Protein AF-A0A972Z0R0-F1 (afdb_monomer_lite)

Radius of gyration: 28.93 Å; chains: 1; bounding box: 75×27×74 Å

pLDDT: mean 86.43, std 7.84, range [53.75, 97.06]

Secondary structure (DSSP, 8-state):
-PPP--PPPHHHHHHHHHHHHHHHHHHHHHHHHHHHHHHHHHHHHHHHHHHHHHHHHHHHHHHH-SEEE--TT--TTSSSEETTEE--SSEEEEEEEEE-TTS-EEEEEEEEEE-TTSSSEEE-

Sequence (124 aa):
MRRPDSGMTLLELLITVSLIGLIATVLSTAVIVTLRQQDNTEGRLNVARAEQTVGLWMPA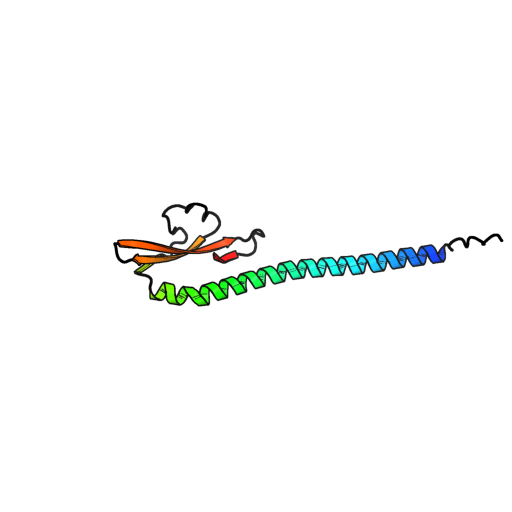DLASASDVDTDPQASPCGAVTCGDIDLSAGSNVVMLSWIGSGGVQTNVSYHFTPSGDGRTYELW

Foldseek 3Di:
DDDPPDDDDPVNVVVVVVVVVVVVVVVVVVVVVVVVVVVVVVLVVQVVVQCVVCVPPVVVLVVQFPDKDQFQPDDQVPDCDDDPDGNPAFTWRMKGWDQDDPRDIGIDTFTWGQDPVNPHIGTD

Structure (mmCIF, N/CA/C/O backbone):
data_AF-A0A972Z0R0-F1
#
_entry.id   AF-A0A972Z0R0-F1
#
loop_
_atom_site.group_PDB
_atom_site.id
_atom_site.type_symbol
_atom_site.label_atom_id
_atom_site.label_alt_id
_atom_site.label_comp_id
_atom_site.label_asym_id
_atom_site.label_entity_id
_atom_site.label_seq_id
_atom_site.pdbx_PDB_ins_code
_atom_site.Cartn_x
_atom_site.Cartn_y
_atom_site.Cartn_z
_atom_site.occupancy
_atom_site.B_iso_or_equiv
_atom_site.auth_seq_id
_atom_site.auth_comp_id
_atom_site.auth_asym_id
_atom_site.auth_atom_id
_atom_site.pdbx_PDB_model_num
ATOM 1 N N . MET A 1 1 ? -56.471 19.329 42.075 1.00 53.75 1 MET A N 1
ATOM 2 C CA . MET A 1 1 ? -56.136 17.926 41.745 1.00 53.75 1 MET A CA 1
ATOM 3 C C . MET A 1 1 ? -54.645 17.728 41.985 1.00 53.75 1 MET A C 1
ATOM 5 O O . MET A 1 1 ? -53.857 18.319 41.262 1.00 53.75 1 MET A O 1
ATOM 9 N N . ARG A 1 2 ? -54.249 17.010 43.044 1.00 66.62 2 ARG A N 1
ATOM 10 C CA . ARG A 1 2 ? -52.842 16.655 43.301 1.00 66.62 2 ARG A CA 1
ATOM 11 C C . ARG A 1 2 ? -52.592 15.271 42.708 1.00 66.62 2 ARG A C 1
ATOM 13 O O . ARG A 1 2 ? -53.264 14.319 43.090 1.00 66.62 2 ARG A O 1
ATOM 20 N N . ARG A 1 3 ? -51.682 15.201 41.740 1.00 72.25 3 ARG A N 1
ATOM 21 C CA . ARG A 1 3 ? -51.187 13.958 41.146 1.00 72.25 3 ARG A CA 1
ATOM 22 C C . ARG A 1 3 ? -50.296 13.284 42.201 1.00 72.25 3 ARG A C 1
ATOM 24 O O . ARG A 1 3 ? -49.428 13.974 42.728 1.00 72.25 3 ARG A O 1
ATOM 31 N N . PRO A 1 4 ? -50.529 12.022 42.590 1.00 65.00 4 PRO A N 1
ATOM 32 C CA . PRO A 1 4 ? -49.585 11.329 43.452 1.00 65.00 4 PRO A CA 1
ATOM 33 C C . PRO A 1 4 ? -48.320 11.051 42.634 1.00 65.00 4 PRO A C 1
ATOM 35 O O . PRO A 1 4 ? -48.379 10.358 41.617 1.00 65.00 4 PRO A O 1
ATOM 38 N N . ASP A 1 5 ? -47.197 11.634 43.050 1.00 61.78 5 ASP A N 1
ATOM 39 C CA . ASP A 1 5 ? -45.880 11.253 42.549 1.00 61.78 5 ASP A CA 1
ATOM 40 C C . ASP A 1 5 ? -45.600 9.826 43.029 1.00 61.78 5 ASP A C 1
ATOM 42 O O . ASP A 1 5 ? -45.402 9.572 44.219 1.00 61.78 5 ASP A O 1
ATOM 46 N N . SER A 1 6 ? -45.668 8.870 42.104 1.00 69.44 6 SER A N 1
ATOM 47 C CA . SER A 1 6 ? -45.371 7.469 42.384 1.00 69.44 6 SER A CA 1
ATOM 48 C C . SER A 1 6 ? -43.853 7.331 42.506 1.00 69.44 6 SER A C 1
ATOM 50 O O . SER A 1 6 ? -43.142 7.375 41.504 1.00 69.44 6 SER A O 1
ATOM 52 N N . GLY A 1 7 ? -43.345 7.236 43.736 1.00 72.44 7 GLY A N 1
ATOM 53 C CA . GLY A 1 7 ? -41.932 6.949 43.986 1.00 72.44 7 GLY A CA 1
ATOM 54 C C . GLY A 1 7 ? -41.531 5.598 43.384 1.00 72.44 7 GLY A C 1
ATOM 55 O O . GLY A 1 7 ? -42.299 4.638 43.455 1.00 72.44 7 GLY A O 1
ATOM 56 N N . MET A 1 8 ? -40.340 5.526 42.785 1.00 74.56 8 MET A N 1
ATOM 57 C CA . MET A 1 8 ? -39.791 4.289 42.219 1.00 74.56 8 MET A CA 1
ATOM 58 C C . MET A 1 8 ? -39.542 3.270 43.337 1.00 74.56 8 MET A C 1
ATOM 60 O O . MET A 1 8 ? -38.960 3.598 44.375 1.00 74.56 8 MET A O 1
ATOM 64 N N . THR A 1 9 ? -39.962 2.023 43.132 1.00 87.94 9 THR A N 1
ATOM 65 C CA . THR A 1 9 ? -39.674 0.956 44.098 1.00 87.94 9 THR A CA 1
ATOM 66 C C . THR A 1 9 ? -38.200 0.540 44.021 1.00 87.94 9 THR A C 1
ATOM 68 O O . THR A 1 9 ? -37.589 0.557 42.955 1.00 87.94 9 THR A O 1
ATOM 71 N N . LEU A 1 10 ? -37.612 0.122 45.148 1.00 86.69 10 LEU A N 1
ATOM 72 C CA . LEU A 1 10 ? -36.219 -0.358 45.197 1.00 86.69 10 LEU A CA 1
ATOM 73 C C . LEU A 1 10 ? -35.957 -1.508 44.207 1.00 86.69 10 LEU A C 1
ATOM 75 O O . LEU A 1 10 ? -34.888 -1.588 43.605 1.00 86.69 10 LEU A O 1
ATOM 79 N N . LEU A 1 11 ? -36.954 -2.378 44.019 1.00 91.69 11 LEU A N 1
ATOM 80 C CA . LEU A 1 11 ? -36.891 -3.496 43.083 1.00 91.69 11 LEU A CA 1
ATOM 81 C C . LEU A 1 11 ? -36.871 -3.023 41.622 1.00 91.69 11 LEU A C 1
ATOM 83 O O . LEU A 1 11 ? -36.126 -3.562 40.811 1.00 91.69 11 LEU A O 1
ATOM 87 N N . GLU A 1 12 ? -37.651 -1.997 41.288 1.00 90.44 12 GLU A N 1
ATOM 88 C CA . GLU A 1 12 ? -37.688 -1.406 39.948 1.00 90.44 12 GLU A CA 1
ATOM 89 C C . GLU A 1 12 ? -36.359 -0.725 39.587 1.00 90.44 12 GLU A C 1
ATOM 91 O O . GLU A 1 12 ? -35.854 -0.899 38.475 1.00 90.44 12 GLU A O 1
ATOM 96 N N . LEU A 1 13 ? -35.718 -0.044 40.545 1.00 91.44 13 LEU A N 1
ATOM 97 C CA . LEU A 1 13 ? -34.374 0.514 40.353 1.00 91.44 13 LEU A CA 1
ATOM 98 C C . LEU A 1 13 ? -33.341 -0.597 40.116 1.00 91.44 13 LEU A C 1
ATOM 100 O O . LEU A 1 13 ? -32.511 -0.512 39.213 1.00 91.44 13 LEU A O 1
ATOM 104 N N . LEU A 1 14 ? -33.417 -1.679 40.890 1.00 93.12 14 LEU A N 1
ATOM 105 C CA . LEU A 1 14 ? -32.496 -2.804 40.758 1.00 93.12 14 LEU A CA 1
ATOM 106 C C . LEU A 1 14 ? -32.635 -3.504 39.398 1.00 93.12 14 LEU A C 1
ATOM 108 O O . LEU A 1 14 ? -31.630 -3.786 38.742 1.00 93.12 14 LEU A O 1
ATOM 112 N N . ILE A 1 15 ? -33.870 -3.726 38.939 1.00 94.19 15 ILE A N 1
ATOM 113 C CA . ILE A 1 15 ? -34.132 -4.315 37.623 1.00 94.19 15 ILE A CA 1
ATOM 114 C C . ILE A 1 15 ? -33.601 -3.392 36.526 1.00 94.19 15 ILE A C 1
ATOM 116 O O . ILE A 1 15 ? -32.835 -3.855 35.687 1.00 94.19 15 ILE A O 1
ATOM 120 N N . THR A 1 16 ? -33.921 -2.096 36.546 1.00 94.62 16 THR A N 1
ATOM 121 C CA . THR A 1 16 ? -33.480 -1.159 35.496 1.00 94.62 16 THR A CA 1
ATOM 122 C C . THR A 1 16 ? -31.959 -1.055 35.394 1.00 94.62 16 THR A C 1
ATOM 124 O O . THR A 1 16 ? -31.426 -1.156 34.290 1.00 94.62 16 THR A O 1
ATOM 127 N N . VAL A 1 17 ? -31.236 -0.947 36.515 1.00 93.31 17 VAL A N 1
ATOM 128 C CA . VAL A 1 17 ? -29.762 -0.888 36.506 1.00 93.31 17 VAL A CA 1
ATOM 129 C C . VAL A 1 17 ? -29.155 -2.196 35.994 1.00 93.31 17 VAL A C 1
ATOM 131 O O . VAL A 1 17 ? -28.226 -2.159 35.186 1.00 93.31 17 VAL A O 1
ATOM 134 N N . SER A 1 18 ? -29.701 -3.351 36.392 1.00 95.12 18 SER A N 1
ATOM 135 C CA . SER A 1 18 ? -29.232 -4.646 35.878 1.00 95.12 18 SER A CA 1
ATOM 136 C C . SER A 1 18 ? -29.455 -4.786 34.368 1.00 95.12 18 SER A C 1
ATOM 138 O O . SER A 1 18 ? -28.569 -5.249 33.650 1.00 95.12 18 SER A O 1
ATOM 140 N N . LEU A 1 19 ? -30.598 -4.309 33.869 1.00 96.06 19 LEU A N 1
ATOM 141 C CA . LEU A 1 19 ? -30.977 -4.384 32.460 1.00 96.06 19 LEU A CA 1
ATOM 142 C C . LEU A 1 19 ? -30.122 -3.438 31.608 1.00 96.06 19 LEU A C 1
ATOM 144 O O . LEU A 1 19 ? -29.632 -3.841 30.556 1.00 96.06 19 LEU A O 1
ATOM 148 N N . ILE A 1 20 ? -29.858 -2.221 32.092 1.00 96.25 20 ILE A N 1
ATOM 149 C CA . ILE A 1 20 ? -28.945 -1.271 31.439 1.00 96.25 20 ILE A CA 1
ATOM 150 C C . ILE A 1 20 ? -27.525 -1.841 31.381 1.00 96.25 20 ILE A C 1
ATOM 152 O O . ILE A 1 20 ? -26.896 -1.773 30.328 1.00 96.25 20 ILE A O 1
ATOM 156 N N . GLY A 1 21 ? -27.030 -2.448 32.466 1.00 95.75 21 GLY A N 1
ATOM 157 C CA . GLY A 1 21 ? -25.716 -3.098 32.477 1.00 95.75 21 GLY A CA 1
ATOM 158 C C . GLY A 1 21 ? -25.611 -4.231 31.449 1.00 95.75 21 GLY A C 1
ATOM 159 O O . GLY A 1 21 ? -24.629 -4.326 30.710 1.00 95.75 21 GLY A O 1
ATOM 160 N N . LEU A 1 22 ? -26.656 -5.052 31.336 1.00 96.69 22 LEU A N 1
ATOM 161 C CA . LEU A 1 22 ? -26.713 -6.144 30.362 1.00 96.69 22 LEU A CA 1
ATOM 162 C C . LEU A 1 22 ? -26.757 -5.604 28.921 1.00 96.69 22 LEU A C 1
ATOM 164 O O . LEU A 1 22 ? -25.980 -6.033 28.073 1.00 96.69 22 LEU A O 1
ATOM 168 N N . ILE A 1 23 ? -27.580 -4.591 28.645 1.00 97.06 23 ILE A N 1
ATOM 169 C CA . ILE A 1 23 ? -27.634 -3.959 27.317 1.00 97.06 23 ILE A CA 1
ATOM 170 C C . ILE A 1 23 ? -26.286 -3.319 26.957 1.00 97.06 23 ILE A C 1
ATOM 172 O O . ILE A 1 23 ? -25.787 -3.513 25.849 1.00 97.06 23 ILE A O 1
ATOM 176 N N . ALA A 1 24 ? -25.670 -2.588 27.888 1.00 95.31 24 ALA A N 1
ATOM 177 C CA . ALA A 1 24 ? -24.405 -1.898 27.653 1.00 95.31 24 ALA A CA 1
ATOM 178 C C . ALA A 1 24 ? -23.265 -2.871 27.318 1.00 95.31 24 ALA A C 1
ATOM 180 O O . ALA A 1 24 ? -22.457 -2.593 26.429 1.00 95.31 24 ALA A O 1
ATOM 181 N N . THR A 1 25 ? -23.213 -4.028 27.985 1.00 95.62 25 THR A N 1
ATOM 182 C CA . THR A 1 25 ? -22.210 -5.063 27.688 1.00 95.62 25 THR A CA 1
ATOM 183 C C . THR A 1 25 ? -22.400 -5.649 26.291 1.00 95.62 25 THR A C 1
ATOM 185 O O . THR A 1 25 ? -21.438 -5.697 25.525 1.00 95.62 25 THR A O 1
ATOM 188 N N . VAL A 1 26 ? -23.631 -5.997 25.904 1.00 96.19 26 VAL A N 1
ATOM 189 C CA . VAL A 1 26 ? -23.929 -6.513 24.556 1.00 96.19 26 VAL A CA 1
ATOM 190 C C . VAL A 1 26 ? -23.570 -5.487 23.477 1.00 96.19 26 VAL A C 1
ATOM 192 O O . VAL A 1 26 ? -22.855 -5.822 22.531 1.00 96.19 26 VAL A O 1
ATOM 195 N N . LEU A 1 27 ? -23.976 -4.225 23.638 1.00 96.25 27 LEU A N 1
ATOM 196 C CA . LEU A 1 27 ? -23.650 -3.163 22.680 1.00 96.25 27 LEU A CA 1
ATOM 197 C C . LEU A 1 27 ? -22.139 -2.954 22.544 1.00 96.25 27 LEU A C 1
ATOM 199 O O . LEU A 1 27 ? -21.631 -2.846 21.430 1.00 96.25 27 LEU A O 1
ATOM 203 N N . SER A 1 28 ? -21.411 -2.971 23.661 1.00 94.56 28 SER A N 1
ATOM 204 C CA . SER A 1 28 ? -19.951 -2.834 23.650 1.00 94.56 28 SER A CA 1
ATOM 205 C C . SER A 1 28 ? -19.288 -3.973 22.877 1.00 94.56 28 SER A C 1
ATOM 207 O O . SER A 1 28 ? -18.411 -3.729 22.050 1.00 94.56 28 SER A O 1
ATOM 209 N N . THR A 1 29 ? -19.736 -5.219 23.078 1.00 93.94 29 THR A N 1
ATOM 210 C CA . THR A 1 29 ? -19.205 -6.358 22.313 1.00 93.94 29 THR A CA 1
ATOM 211 C C . THR A 1 29 ? -19.500 -6.247 20.819 1.00 93.94 29 THR A C 1
ATOM 213 O O . THR A 1 29 ? -18.612 -6.513 20.012 1.00 93.94 29 THR A O 1
ATOM 216 N N . ALA A 1 30 ? -20.697 -5.791 20.439 1.00 93.12 30 ALA A N 1
ATOM 217 C CA . ALA A 1 30 ? -21.064 -5.602 19.040 1.00 93.12 30 ALA A CA 1
ATOM 218 C C . ALA A 1 30 ? -20.175 -4.551 18.356 1.00 93.12 30 ALA A C 1
ATOM 220 O O . ALA A 1 30 ? -19.656 -4.804 17.273 1.00 93.12 30 ALA A O 1
ATOM 221 N N . VAL A 1 31 ? -19.926 -3.412 19.011 1.00 93.94 31 VAL A N 1
ATOM 222 C CA . VAL A 1 31 ? -19.037 -2.363 18.483 1.00 93.94 31 VAL A CA 1
ATOM 223 C C . VAL A 1 31 ? -17.612 -2.886 18.295 1.00 93.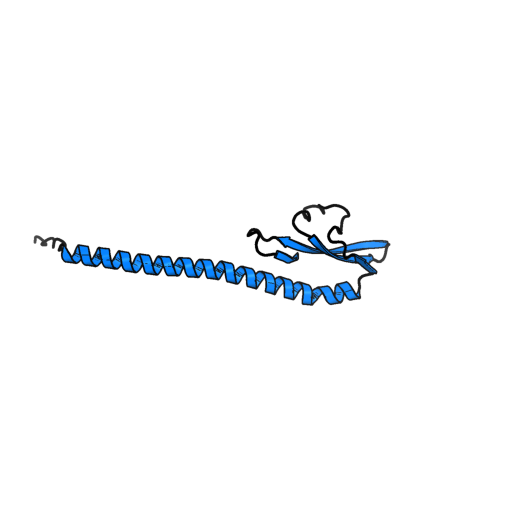94 31 VA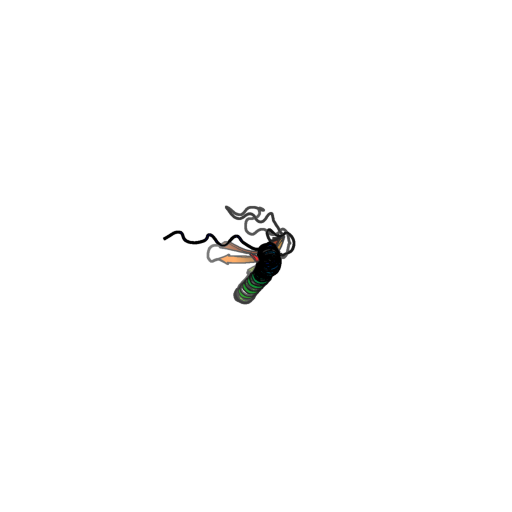L A C 1
ATOM 225 O O . VAL A 1 31 ? -17.023 -2.676 17.238 1.00 93.94 31 VAL A O 1
ATOM 228 N N . ILE A 1 32 ? -17.072 -3.618 19.275 1.00 92.62 32 ILE A N 1
ATOM 229 C CA . ILE A 1 32 ? -15.723 -4.201 19.179 1.00 92.62 32 ILE A CA 1
ATOM 230 C C . ILE A 1 32 ? -15.624 -5.164 17.990 1.00 92.62 32 ILE A C 1
ATOM 232 O O . ILE A 1 32 ? -14.623 -5.158 17.274 1.00 92.62 32 ILE A O 1
ATOM 236 N N . VAL A 1 33 ? -16.644 -5.995 17.767 1.00 92.19 33 VAL A N 1
ATOM 237 C CA . VAL A 1 33 ? -16.673 -6.928 16.631 1.00 92.19 33 VAL A CA 1
ATOM 238 C C . VAL A 1 33 ? -16.725 -6.178 15.302 1.00 92.19 33 VAL A C 1
ATOM 240 O O . VAL A 1 33 ? -15.989 -6.543 14.388 1.00 92.19 33 VAL A O 1
ATOM 243 N N . THR A 1 34 ? -17.535 -5.123 15.200 1.00 90.88 34 THR A N 1
ATOM 244 C CA . THR A 1 34 ? -17.625 -4.299 13.988 1.00 90.88 34 THR A CA 1
ATOM 245 C C . THR A 1 34 ? -16.289 -3.645 13.651 1.00 90.88 34 THR A C 1
ATOM 247 O O . THR A 1 34 ? -15.844 -3.754 12.513 1.00 90.88 34 THR A O 1
ATOM 250 N N . LEU A 1 35 ? -15.613 -3.036 14.631 1.00 87.38 35 LEU A N 1
ATOM 251 C CA . LEU A 1 35 ? -14.297 -2.420 14.415 1.00 87.38 35 LEU A CA 1
ATOM 252 C C . LEU A 1 35 ? -13.269 -3.458 13.945 1.00 87.38 35 LEU A C 1
ATOM 254 O O . LEU A 1 35 ? -12.602 -3.263 12.937 1.00 87.38 35 LEU A O 1
ATOM 258 N N . ARG A 1 36 ? -13.223 -4.630 14.589 1.00 84.50 36 ARG A N 1
ATOM 259 C CA . ARG A 1 36 ? -12.330 -5.722 14.163 1.00 84.50 36 ARG A CA 1
ATOM 260 C C . ARG A 1 36 ? -12.635 -6.240 12.755 1.00 84.50 36 ARG A C 1
ATOM 262 O O . ARG A 1 36 ? -11.729 -6.697 12.062 1.00 84.50 36 ARG A O 1
ATOM 269 N N . GLN A 1 37 ? -13.903 -6.232 12.341 1.00 84.00 37 GLN A N 1
ATOM 270 C CA . GLN A 1 37 ? -14.286 -6.610 10.980 1.00 84.00 37 GLN A CA 1
ATOM 271 C C . GLN A 1 37 ? -13.859 -5.568 9.950 1.00 84.00 37 GLN A C 1
ATOM 273 O O . GLN A 1 37 ? -13.487 -5.964 8.846 1.00 84.00 37 GLN A O 1
ATOM 278 N N . GLN A 1 38 ? -13.893 -4.277 10.291 1.00 79.69 38 GLN A N 1
ATOM 279 C CA . GLN A 1 38 ? -13.398 -3.215 9.415 1.00 79.69 38 GLN A CA 1
ATOM 280 C C . GLN A 1 38 ? -11.908 -3.409 9.134 1.00 79.69 38 GLN A C 1
ATOM 282 O O . GLN A 1 38 ? -11.557 -3.593 7.970 1.00 79.69 38 GLN A O 1
ATOM 287 N N . ASP A 1 39 ? -11.082 -3.551 10.175 1.00 77.75 39 ASP A N 1
ATOM 288 C CA . ASP A 1 39 ? -9.636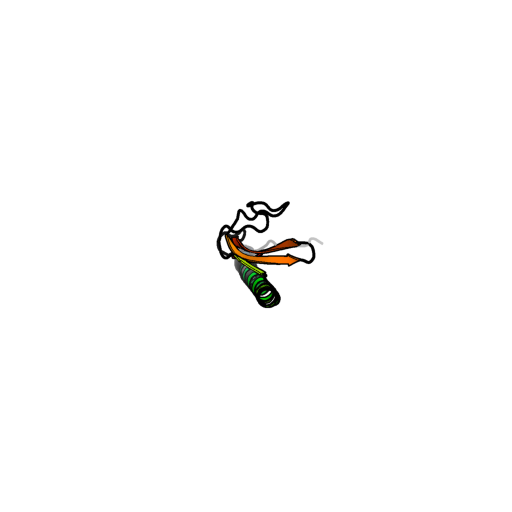 -3.788 10.034 1.00 77.75 39 ASP A CA 1
ATOM 289 C C . ASP A 1 39 ? -9.334 -5.017 9.152 1.00 77.75 39 ASP A C 1
ATOM 291 O O . ASP A 1 39 ? -8.481 -4.994 8.265 1.00 77.75 39 ASP A O 1
ATOM 295 N N . ASN A 1 40 ? -10.074 -6.116 9.354 1.00 78.75 40 ASN A N 1
ATOM 296 C CA . ASN A 1 40 ? -9.898 -7.332 8.556 1.00 78.75 40 ASN A CA 1
ATOM 297 C C . ASN A 1 40 ? -10.310 -7.139 7.086 1.00 78.75 40 ASN A C 1
ATOM 299 O O . ASN A 1 40 ? -9.672 -7.669 6.175 1.00 78.75 40 ASN A O 1
ATOM 303 N N . THR A 1 41 ? -11.388 -6.392 6.848 1.00 82.56 41 THR A N 1
ATOM 304 C CA . THR A 1 41 ? -11.918 -6.157 5.501 1.00 82.56 41 THR A CA 1
ATOM 305 C C . THR A 1 41 ? -11.017 -5.216 4.710 1.00 82.56 41 THR A C 1
ATOM 307 O O . THR A 1 41 ? -10.788 -5.465 3.528 1.00 82.56 41 THR A O 1
ATOM 310 N N . GLU A 1 42 ? -10.462 -4.188 5.350 1.00 82.25 42 GLU A N 1
ATOM 311 C CA . GLU A 1 42 ? -9.521 -3.251 4.730 1.00 82.25 42 GLU A CA 1
ATOM 312 C C . GLU A 1 42 ? -8.251 -3.957 4.253 1.00 82.25 42 GLU A C 1
ATOM 314 O O . GLU A 1 42 ? -7.879 -3.809 3.087 1.00 82.25 42 GLU A O 1
ATOM 319 N N . GLY A 1 43 ? -7.654 -4.819 5.084 1.00 78.88 43 GLY A N 1
ATOM 320 C CA . GLY A 1 43 ? -6.484 -5.605 4.681 1.00 78.88 43 GLY A CA 1
ATOM 321 C C . GLY A 1 43 ? -6.758 -6.480 3.452 1.00 78.88 43 GLY A C 1
ATOM 322 O O . GLY A 1 43 ? -5.960 -6.530 2.517 1.00 78.88 43 GLY A O 1
ATOM 323 N N . ARG A 1 44 ? -7.933 -7.120 3.391 1.00 83.50 44 ARG A N 1
ATOM 324 C CA . ARG A 1 44 ? -8.336 -7.940 2.233 1.00 83.50 44 ARG A CA 1
ATOM 325 C C . ARG A 1 44 ? -8.616 -7.107 0.985 1.00 83.50 44 ARG A C 1
ATOM 327 O O . ARG A 1 44 ? -8.305 -7.553 -0.116 1.00 83.50 44 ARG A O 1
ATOM 334 N N . LEU A 1 45 ? -9.204 -5.923 1.144 1.00 86.94 45 LEU A N 1
ATOM 335 C CA . LEU A 1 45 ? -9.443 -4.993 0.042 1.00 86.94 45 LEU A CA 1
ATOM 336 C C . LEU A 1 45 ? -8.118 -4.509 -0.558 1.00 86.94 45 LEU A C 1
ATOM 338 O O . LEU A 1 45 ? -8.000 -4.435 -1.780 1.00 86.94 45 LEU A O 1
ATOM 342 N N . ASN A 1 46 ? -7.131 -4.200 0.287 1.00 84.00 46 ASN A N 1
ATOM 343 C CA . ASN A 1 46 ? -5.818 -3.758 -0.166 1.00 84.00 46 ASN A CA 1
ATOM 344 C C . ASN A 1 46 ? -5.117 -4.850 -0.987 1.00 84.00 46 ASN A C 1
ATOM 346 O O . ASN A 1 46 ? -4.721 -4.612 -2.125 1.00 84.00 46 ASN A O 1
ATOM 350 N N . VAL A 1 47 ? -5.090 -6.084 -0.473 1.00 85.06 47 VAL A N 1
ATOM 351 C CA . VAL A 1 47 ? -4.541 -7.235 -1.207 1.00 85.06 47 VAL A CA 1
ATOM 352 C C . VAL A 1 47 ? -5.269 -7.442 -2.538 1.00 85.06 47 VAL A C 1
ATOM 354 O O . VAL A 1 47 ? -4.623 -7.547 -3.575 1.00 85.06 47 VAL A O 1
ATOM 357 N N . ALA A 1 48 ? -6.604 -7.412 -2.548 1.00 87.56 48 ALA A N 1
ATOM 358 C CA . ALA A 1 48 ? -7.378 -7.582 -3.778 1.00 87.56 48 ALA A CA 1
ATOM 359 C C . ALA A 1 48 ? -7.116 -6.471 -4.812 1.00 87.56 48 ALA A C 1
ATOM 361 O O . ALA A 1 48 ? -7.156 -6.728 -6.016 1.00 87.56 48 ALA A O 1
ATOM 362 N N . ARG A 1 49 ? -6.863 -5.234 -4.362 1.00 87.69 49 ARG A N 1
ATOM 363 C CA . ARG A 1 49 ? -6.462 -4.125 -5.236 1.00 87.69 49 ARG A CA 1
ATOM 364 C C . ARG A 1 49 ? -5.072 -4.373 -5.813 1.00 87.69 49 ARG A C 1
ATOM 366 O O . ARG A 1 49 ? -4.898 -4.242 -7.020 1.00 87.69 49 ARG A O 1
ATOM 373 N N . ALA A 1 50 ? -4.110 -4.737 -4.971 1.00 86.56 50 ALA A N 1
ATOM 374 C CA . ALA A 1 50 ? -2.747 -5.017 -5.397 1.00 86.56 50 ALA A CA 1
ATOM 375 C C . ALA A 1 50 ? -2.691 -6.167 -6.416 1.00 86.56 50 ALA A C 1
ATOM 377 O O . ALA A 1 50 ? -2.061 -6.030 -7.462 1.00 86.56 50 ALA A O 1
ATOM 378 N N . GLU A 1 51 ? -3.419 -7.259 -6.167 1.00 88.56 51 GLU A N 1
ATOM 379 C CA . GLU A 1 51 ? -3.534 -8.393 -7.090 1.00 88.56 51 GLU A CA 1
ATOM 380 C C . GLU A 1 51 ? -4.124 -7.985 -8.444 1.00 88.56 51 GLU A C 1
ATOM 382 O O . GLU A 1 51 ? -3.633 -8.420 -9.485 1.00 88.56 51 GLU A O 1
ATOM 387 N N . GLN A 1 52 ? -5.147 -7.123 -8.453 1.00 91.25 52 GLN A N 1
ATOM 388 C CA . GLN A 1 52 ? -5.721 -6.603 -9.696 1.00 91.25 52 GLN A CA 1
ATOM 389 C C . GLN A 1 52 ? -4.725 -5.738 -10.467 1.00 91.25 52 GLN A C 1
ATOM 391 O O . GLN A 1 52 ? -4.591 -5.911 -11.675 1.00 91.25 52 GLN A O 1
ATOM 396 N N . THR A 1 53 ? -4.013 -4.833 -9.791 1.00 87.62 53 THR A N 1
ATOM 397 C CA . THR A 1 53 ? -3.013 -3.968 -10.431 1.00 87.62 53 THR A CA 1
ATOM 398 C C . THR A 1 53 ? -1.880 -4.796 -11.027 1.00 87.62 53 THR A C 1
ATOM 400 O O . THR A 1 53 ? -1.564 -4.642 -12.205 1.00 87.62 53 THR A O 1
ATOM 403 N N . VAL A 1 54 ? -1.308 -5.716 -10.246 1.00 90.31 54 VAL A N 1
ATOM 404 C CA . VAL A 1 54 ? -0.223 -6.590 -10.706 1.00 90.31 54 VAL A CA 1
ATOM 405 C C . VAL A 1 54 ? -0.705 -7.486 -11.844 1.00 90.31 54 VAL A C 1
ATOM 407 O O . VAL A 1 54 ? -0.054 -7.555 -12.879 1.00 90.31 54 VAL A O 1
ATOM 410 N N . GLY A 1 55 ? -1.868 -8.125 -11.707 1.00 91.12 55 GLY A N 1
ATOM 411 C CA . GLY A 1 55 ? -2.411 -9.003 -12.743 1.00 91.12 55 GLY A CA 1
ATOM 412 C C . GLY A 1 55 ? -2.744 -8.282 -14.052 1.00 91.12 55 GLY A C 1
ATOM 413 O O . GLY A 1 55 ? -2.632 -8.884 -15.119 1.00 91.12 55 GLY A O 1
ATOM 414 N N . LEU A 1 56 ? -3.133 -7.006 -13.982 1.00 92.88 56 LEU A N 1
ATOM 415 C CA . LEU A 1 56 ? -3.492 -6.211 -15.154 1.00 92.88 56 LEU A CA 1
ATOM 416 C C . LEU A 1 56 ? -2.269 -5.641 -15.883 1.00 92.88 56 LEU A C 1
ATOM 418 O O . LEU A 1 56 ? -2.233 -5.689 -17.112 1.00 92.88 56 LEU A O 1
ATOM 422 N N . TRP A 1 57 ? -1.291 -5.101 -15.151 1.00 90.75 57 TRP A N 1
ATOM 423 C CA . TRP A 1 57 ? -0.192 -4.326 -15.741 1.00 90.75 57 TRP A CA 1
ATOM 424 C C . TRP A 1 57 ? 1.115 -5.109 -15.865 1.00 90.75 57 TRP A C 1
ATOM 426 O O . TRP A 1 57 ? 1.762 -5.047 -16.911 1.00 90.75 57 TRP A O 1
ATOM 436 N N . MET A 1 58 ? 1.467 -5.928 -14.868 1.00 90.69 58 MET A N 1
ATOM 437 C CA . MET A 1 58 ? 2.781 -6.578 -14.813 1.00 90.69 58 MET A CA 1
ATOM 438 C C . MET A 1 58 ? 3.092 -7.439 -16.046 1.00 90.69 58 MET A C 1
ATOM 440 O O . MET A 1 58 ? 4.201 -7.319 -16.560 1.00 90.69 58 MET A O 1
ATOM 444 N N . PRO A 1 59 ? 2.181 -8.277 -16.586 1.00 92.31 59 PRO A N 1
ATOM 445 C CA . PRO A 1 59 ? 2.512 -9.091 -17.755 1.00 92.31 59 PRO A CA 1
ATOM 446 C C . PRO A 1 59 ? 2.829 -8.260 -19.005 1.00 92.31 59 PRO A C 1
ATOM 448 O O . PRO A 1 59 ? 3.732 -8.613 -19.762 1.00 92.31 59 PRO A O 1
ATOM 451 N N . ALA A 1 60 ? 2.094 -7.167 -19.227 1.00 91.19 60 ALA A N 1
ATOM 452 C CA . ALA A 1 60 ? 2.293 -6.291 -20.380 1.00 91.19 60 ALA A CA 1
ATOM 453 C C . ALA A 1 60 ? 3.569 -5.449 -20.232 1.00 91.19 60 ALA A C 1
ATOM 455 O O . ALA A 1 60 ? 4.333 -5.304 -21.191 1.00 91.19 60 ALA A O 1
ATOM 456 N N . ASP A 1 61 ? 3.834 -4.956 -19.023 1.00 91.00 61 ASP A N 1
ATOM 457 C CA . ASP A 1 61 ? 5.050 -4.210 -18.721 1.00 91.00 61 ASP A CA 1
ATOM 458 C C . ASP A 1 61 ? 6.284 -5.106 -18.873 1.00 91.00 61 ASP A C 1
ATOM 460 O O . ASP A 1 61 ? 7.233 -4.748 -19.565 1.00 91.00 61 ASP A O 1
ATOM 464 N N . LEU A 1 62 ? 6.245 -6.320 -18.316 1.00 91.19 62 LEU A N 1
ATOM 465 C CA . LEU A 1 62 ? 7.352 -7.272 -18.387 1.00 91.19 62 LEU A CA 1
ATOM 466 C C . LEU A 1 62 ? 7.622 -7.737 -19.825 1.00 91.19 62 LEU A C 1
ATOM 468 O O . LEU A 1 62 ? 8.772 -7.910 -20.213 1.00 91.19 62 LEU A O 1
ATOM 472 N N . ALA A 1 63 ? 6.572 -7.917 -20.632 1.00 91.81 63 ALA A N 1
ATOM 473 C CA . ALA A 1 63 ? 6.710 -8.299 -22.037 1.00 91.81 63 ALA A CA 1
ATOM 474 C C . ALA A 1 63 ? 7.293 -7.183 -22.917 1.00 91.81 63 ALA A C 1
ATOM 476 O O . ALA A 1 63 ? 7.821 -7.468 -23.992 1.00 91.81 63 ALA A O 1
ATOM 477 N N . SER A 1 64 ? 7.164 -5.924 -22.497 1.00 89.38 64 SER A N 1
ATOM 478 C CA . SER A 1 64 ? 7.629 -4.764 -23.260 1.00 89.38 64 SER A CA 1
ATOM 479 C C . SER A 1 64 ? 8.929 -4.158 -22.730 1.00 89.38 64 SER A C 1
ATOM 481 O O . SER A 1 64 ? 9.541 -3.362 -23.444 1.00 89.38 64 SER A O 1
ATOM 483 N N . ALA A 1 65 ? 9.349 -4.512 -21.513 1.00 91.81 65 ALA A N 1
ATOM 484 C CA . ALA A 1 65 ? 10.545 -3.984 -20.871 1.00 91.81 65 ALA A CA 1
ATOM 485 C C . ALA A 1 65 ? 11.813 -4.293 -21.681 1.00 91.81 65 ALA A C 1
ATOM 487 O O . ALA A 1 65 ? 12.002 -5.394 -22.200 1.00 91.81 65 ALA A O 1
ATOM 488 N N . SER A 1 66 ? 12.696 -3.301 -21.777 1.00 91.00 66 SER A N 1
ATOM 489 C CA . SER A 1 66 ? 14.017 -3.444 -22.399 1.00 91.00 66 SER A CA 1
ATOM 490 C C . SER A 1 66 ? 15.077 -3.964 -21.433 1.00 91.00 66 SER A C 1
ATOM 492 O O . SER A 1 66 ? 15.987 -4.667 -21.863 1.00 91.00 66 SER A O 1
ATOM 494 N N . ASP A 1 67 ? 14.943 -3.642 -20.148 1.00 91.38 67 ASP A N 1
ATOM 495 C CA . ASP A 1 67 ? 15.808 -4.131 -19.081 1.00 91.38 67 ASP A CA 1
ATOM 496 C C . ASP A 1 67 ? 14.990 -4.345 -17.799 1.00 91.38 67 ASP A C 1
ATOM 498 O O . ASP A 1 67 ? 13.985 -3.659 -17.561 1.00 91.38 67 ASP A O 1
ATOM 502 N N . VAL A 1 68 ? 15.392 -5.355 -17.026 1.00 92.19 68 VAL A N 1
ATOM 503 C CA . VAL A 1 68 ? 14.697 -5.833 -15.828 1.00 92.19 68 VAL A CA 1
ATOM 504 C C . VAL A 1 68 ? 15.715 -5.956 -14.706 1.00 92.19 68 VAL A C 1
ATOM 506 O O . VAL A 1 68 ? 16.595 -6.816 -14.754 1.00 92.19 68 VAL A O 1
ATOM 509 N N . ASP A 1 69 ? 15.550 -5.130 -13.682 1.00 92.06 69 ASP A N 1
ATOM 510 C CA . ASP A 1 69 ? 16.371 -5.139 -12.480 1.00 92.06 69 ASP A CA 1
ATOM 511 C C . ASP A 1 69 ? 15.550 -5.690 -11.309 1.00 92.06 69 ASP A C 1
ATOM 513 O O . ASP A 1 69 ? 14.413 -5.284 -11.076 1.00 92.06 69 ASP A O 1
ATOM 517 N N . THR A 1 70 ? 16.111 -6.657 -10.592 1.00 93.31 70 THR A N 1
ATOM 518 C CA . THR A 1 70 ? 15.488 -7.295 -9.423 1.00 93.31 70 THR A CA 1
ATOM 519 C C . THR A 1 70 ? 16.268 -7.013 -8.142 1.00 93.31 70 THR A C 1
ATOM 521 O O . THR A 1 70 ? 16.085 -7.721 -7.149 1.00 93.31 70 THR A O 1
ATOM 524 N N . ASP A 1 71 ? 17.199 -6.055 -8.160 1.00 91.75 71 ASP A N 1
ATOM 525 C CA . ASP A 1 71 ? 17.873 -5.605 -6.950 1.00 91.75 71 ASP A CA 1
ATOM 526 C C . ASP A 1 71 ? 16.829 -4.993 -5.995 1.00 91.75 71 ASP A C 1
ATOM 528 O O . ASP A 1 71 ? 16.125 -4.049 -6.364 1.00 91.75 71 ASP A O 1
ATOM 532 N N . PRO A 1 72 ? 16.725 -5.478 -4.745 1.00 88.62 72 PRO A N 1
ATOM 533 C CA . PRO A 1 72 ? 15.805 -4.918 -3.762 1.00 88.62 72 PRO A CA 1
ATOM 534 C C . PRO A 1 72 ? 16.044 -3.430 -3.451 1.00 88.62 72 PRO A C 1
ATOM 536 O O . PRO A 1 72 ? 15.180 -2.796 -2.838 1.00 88.62 72 PRO A O 1
ATOM 539 N N . GLN A 1 73 ? 17.213 -2.893 -3.816 1.00 88.00 73 GLN A N 1
ATOM 540 C CA . GLN A 1 73 ? 17.623 -1.492 -3.683 1.00 88.00 73 GLN A CA 1
ATOM 541 C C . GLN A 1 73 ? 17.545 -0.705 -5.002 1.00 88.00 73 GLN A C 1
ATOM 543 O O . GLN A 1 73 ? 17.919 0.472 -5.028 1.00 88.00 73 GLN A O 1
ATOM 548 N N . ALA A 1 74 ? 17.065 -1.316 -6.089 1.00 88.62 74 ALA A N 1
ATOM 549 C CA . ALA A 1 74 ? 16.836 -0.618 -7.345 1.00 88.62 74 ALA A CA 1
ATOM 550 C C . ALA A 1 74 ? 15.856 0.545 -7.135 1.00 88.62 74 ALA A C 1
ATOM 552 O O . ALA A 1 74 ? 14.807 0.399 -6.502 1.00 88.62 74 ALA A O 1
ATOM 553 N N . SER A 1 75 ? 16.197 1.711 -7.688 1.00 88.25 75 SER A N 1
ATOM 554 C CA . SER A 1 75 ? 15.344 2.895 -7.644 1.00 88.25 75 SER A CA 1
ATOM 555 C C . SER A 1 75 ? 15.150 3.479 -9.042 1.00 88.25 75 SER A C 1
ATOM 557 O O . SER A 1 75 ? 16.140 3.714 -9.745 1.00 88.25 75 SER A O 1
ATOM 559 N N . PRO A 1 76 ? 13.905 3.830 -9.421 1.00 87.56 76 PRO A N 1
ATOM 560 C CA . PRO A 1 76 ? 13.605 4.374 -10.740 1.00 87.56 76 PRO A CA 1
ATOM 561 C C . PRO A 1 76 ? 14.289 5.720 -11.014 1.00 87.56 76 PRO A C 1
ATOM 563 O O . PRO A 1 76 ? 14.477 6.070 -12.179 1.00 87.56 76 PRO A O 1
ATOM 566 N N . CYS A 1 77 ? 14.687 6.466 -9.978 1.00 85.62 77 CYS A N 1
ATOM 567 C CA . CYS A 1 77 ? 15.383 7.749 -10.108 1.00 85.62 77 CYS A CA 1
ATOM 568 C C . CYS A 1 77 ? 16.852 7.716 -9.642 1.00 85.62 77 CYS A C 1
ATOM 570 O O . CYS A 1 77 ? 17.491 8.765 -9.575 1.00 85.62 77 CYS A O 1
ATOM 572 N N . GLY A 1 78 ? 17.399 6.541 -9.302 1.00 81.69 78 GLY A N 1
ATOM 573 C CA . GLY A 1 78 ? 18.777 6.396 -8.808 1.00 81.69 78 GLY A CA 1
ATOM 574 C C . GLY A 1 78 ? 19.020 6.936 -7.390 1.00 81.69 78 GLY A C 1
ATOM 575 O O . GLY A 1 78 ? 20.157 6.954 -6.924 1.00 81.69 78 GLY A O 1
ATOM 576 N N . ALA A 1 79 ? 17.966 7.366 -6.696 1.00 81.81 79 ALA A N 1
ATOM 577 C CA . ALA A 1 79 ? 17.981 7.802 -5.304 1.00 81.81 79 ALA A CA 1
ATOM 578 C C . ALA A 1 79 ? 16.759 7.240 -4.570 1.00 81.81 79 ALA A C 1
ATOM 580 O O . ALA A 1 79 ? 15.755 6.911 -5.188 1.00 81.81 79 ALA A O 1
ATOM 581 N N . VAL A 1 80 ? 16.811 7.145 -3.244 1.00 79.75 80 VAL A N 1
ATOM 582 C CA . VAL A 1 80 ? 15.685 6.622 -2.448 1.00 79.75 80 VAL A CA 1
ATOM 583 C C . VAL A 1 80 ? 14.447 7.537 -2.524 1.00 79.75 80 VAL A C 1
ATOM 585 O O . VAL A 1 80 ? 13.326 7.093 -2.309 1.00 79.75 80 VAL A O 1
ATOM 588 N N . THR A 1 81 ? 14.629 8.809 -2.882 1.00 82.69 81 THR A N 1
ATOM 589 C CA . THR A 1 81 ? 13.544 9.777 -3.063 1.00 82.69 81 THR A CA 1
ATOM 590 C C . THR A 1 81 ? 13.419 10.195 -4.527 1.00 82.69 81 THR A C 1
ATOM 592 O O . THR A 1 81 ? 14.362 10.712 -5.128 1.00 82.69 81 THR A O 1
ATOM 595 N N . CYS A 1 82 ? 12.230 10.001 -5.098 1.00 81.62 82 CYS A N 1
ATOM 596 C CA . CYS A 1 82 ? 11.894 10.372 -6.470 1.00 81.62 82 CYS A CA 1
ATOM 597 C C . CYS A 1 82 ? 10.851 11.497 -6.462 1.00 81.62 82 CYS A C 1
ATOM 599 O O . CYS A 1 82 ? 9.648 11.256 -6.540 1.00 81.62 82 CYS A O 1
ATOM 601 N N . GLY A 1 83 ? 11.311 12.747 -6.350 1.00 83.31 83 GLY A N 1
ATOM 602 C CA . GLY A 1 83 ? 10.417 13.900 -6.190 1.00 83.31 83 GLY A CA 1
ATOM 603 C C . GLY A 1 83 ? 9.684 13.843 -4.848 1.00 83.31 83 GLY A C 1
ATOM 604 O O . GLY A 1 83 ? 10.332 13.780 -3.807 1.00 83.31 83 GLY A O 1
ATOM 605 N N . ASP A 1 84 ? 8.350 13.831 -4.886 1.00 83.31 84 ASP A N 1
ATOM 606 C CA . ASP A 1 84 ? 7.496 13.718 -3.692 1.00 83.31 84 ASP A CA 1
ATOM 607 C C . ASP A 1 84 ? 7.281 12.261 -3.230 1.00 83.31 84 ASP A C 1
ATOM 609 O O . ASP A 1 84 ? 6.571 12.018 -2.255 1.00 83.31 84 ASP A O 1
ATOM 613 N N . ILE A 1 85 ? 7.866 11.283 -3.931 1.00 82.19 85 ILE A N 1
ATOM 614 C CA . ILE A 1 85 ? 7.749 9.857 -3.607 1.00 82.19 85 ILE A CA 1
ATOM 615 C C . ILE A 1 85 ? 8.966 9.424 -2.785 1.00 82.19 85 ILE A C 1
ATOM 617 O O . ILE A 1 85 ? 10.105 9.519 -3.248 1.00 82.19 85 ILE A O 1
ATOM 621 N N . ASP A 1 86 ? 8.714 8.915 -1.581 1.00 85.00 86 ASP A N 1
ATOM 622 C CA . ASP A 1 86 ? 9.723 8.323 -0.703 1.00 85.00 86 ASP A CA 1
ATOM 623 C C . ASP A 1 86 ? 9.680 6.790 -0.800 1.00 85.00 86 ASP A C 1
ATOM 625 O O . ASP A 1 86 ? 8.684 6.164 -0.440 1.00 85.00 86 ASP A O 1
ATOM 629 N N . LEU A 1 87 ? 10.767 6.190 -1.291 1.00 85.38 87 LEU A N 1
ATOM 630 C CA . LEU A 1 87 ? 10.940 4.740 -1.421 1.00 85.38 87 LEU A CA 1
ATOM 631 C C . LEU A 1 87 ? 11.800 4.158 -0.285 1.00 85.38 87 LEU A C 1
ATOM 633 O O . LEU A 1 87 ? 12.259 3.024 -0.373 1.00 85.38 87 LEU A O 1
ATOM 637 N N . SER A 1 88 ? 12.058 4.920 0.785 1.00 85.06 88 SER A N 1
ATOM 638 C CA . SER A 1 88 ? 12.876 4.455 1.917 1.00 85.06 88 SER A CA 1
ATOM 639 C C . SER A 1 88 ? 12.178 3.396 2.763 1.00 85.06 88 SER A C 1
ATOM 641 O O . SER A 1 88 ? 12.827 2.563 3.400 1.00 85.06 88 SER A O 1
ATOM 643 N N . ALA A 1 89 ? 10.849 3.425 2.778 1.00 84.25 89 ALA A N 1
ATOM 644 C CA . ALA A 1 89 ? 10.036 2.498 3.533 1.00 84.25 89 ALA A CA 1
ATOM 645 C C . ALA A 1 89 ? 9.718 1.272 2.676 1.00 84.25 89 ALA A C 1
ATOM 647 O O . ALA A 1 89 ? 8.737 1.291 1.943 1.00 84.25 89 ALA A O 1
ATOM 648 N N . GLY A 1 90 ? 10.489 0.192 2.804 1.00 86.50 90 GLY A N 1
ATOM 649 C CA . GLY A 1 90 ? 10.188 -1.071 2.129 1.00 86.50 90 GLY A CA 1
ATOM 650 C C . GLY A 1 90 ? 11.318 -1.586 1.248 1.00 86.50 90 GLY A C 1
ATOM 651 O O . GLY A 1 90 ? 12.489 -1.417 1.585 1.00 86.50 90 GLY A O 1
ATOM 652 N N . SER A 1 91 ? 10.960 -2.287 0.173 1.00 89.81 91 SER A N 1
ATOM 653 C CA . SER A 1 91 ? 11.923 -2.821 -0.790 1.00 89.81 91 SER A CA 1
ATOM 654 C C . SER A 1 91 ? 11.326 -2.930 -2.191 1.00 89.81 91 SER A C 1
ATOM 656 O O . SER A 1 91 ? 10.131 -3.190 -2.364 1.00 89.81 91 SER A O 1
ATOM 658 N N . ASN A 1 92 ? 12.171 -2.773 -3.210 1.00 90.88 92 ASN A N 1
ATOM 659 C CA . ASN A 1 92 ? 11.781 -3.026 -4.592 1.00 90.88 92 ASN A CA 1
ATOM 660 C C . ASN A 1 92 ? 11.618 -4.541 -4.845 1.00 90.88 92 ASN A C 1
ATOM 662 O O . ASN A 1 92 ? 12.363 -5.354 -4.297 1.00 90.88 92 ASN A O 1
ATOM 666 N N . VAL A 1 93 ? 10.619 -4.917 -5.649 1.00 90.75 93 VAL A N 1
ATOM 667 C CA . VAL A 1 93 ? 10.441 -6.293 -6.152 1.00 90.75 93 VAL A CA 1
ATOM 668 C C . VAL A 1 93 ? 11.073 -6.435 -7.526 1.00 90.75 93 VAL A C 1
ATOM 670 O O . VAL A 1 93 ? 11.799 -7.392 -7.791 1.00 90.75 93 VAL A O 1
ATOM 673 N N . VAL A 1 94 ? 10.721 -5.509 -8.416 1.00 92.12 94 VAL A N 1
ATOM 674 C CA . VAL A 1 94 ? 11.260 -5.434 -9.765 1.00 92.12 94 VAL A CA 1
ATOM 675 C C . VAL A 1 94 ? 11.183 -3.997 -10.267 1.00 92.12 94 VAL A C 1
ATOM 677 O O . VAL A 1 94 ? 10.194 -3.287 -10.050 1.00 92.12 94 VAL A O 1
ATOM 680 N N . MET A 1 95 ? 12.222 -3.574 -10.970 1.00 92.69 95 MET A N 1
ATOM 681 C CA . MET A 1 95 ? 12.254 -2.356 -11.754 1.00 92.69 95 MET A CA 1
ATOM 682 C C . MET A 1 95 ? 12.335 -2.725 -13.233 1.00 92.69 95 MET A C 1
ATOM 684 O O . MET A 1 95 ? 13.199 -3.476 -13.677 1.00 92.69 95 MET A O 1
ATOM 688 N N . LEU A 1 96 ? 11.401 -2.184 -13.997 1.00 93.56 96 LEU A N 1
ATOM 689 C CA . LEU A 1 96 ? 11.287 -2.362 -15.432 1.00 93.56 96 LEU A CA 1
ATOM 690 C C . LEU A 1 96 ? 11.677 -1.064 -16.108 1.00 93.56 96 LEU A C 1
ATOM 692 O O . LEU A 1 96 ? 11.296 0.017 -15.651 1.00 93.56 96 LEU A O 1
ATOM 696 N N . SER A 1 97 ? 12.424 -1.163 -17.199 1.00 92.88 97 SER A N 1
ATOM 697 C CA . SER A 1 97 ? 12.852 0.022 -17.923 1.00 92.88 97 SER A CA 1
ATOM 698 C C . SER A 1 97 ? 12.706 -0.110 -19.432 1.00 92.88 97 SER A C 1
ATOM 700 O O . SER A 1 97 ? 12.906 -1.179 -20.011 1.00 92.88 97 SER A O 1
ATOM 702 N N . TRP A 1 98 ? 12.336 0.997 -20.075 1.00 92.56 98 TRP A N 1
ATOM 703 C CA . TRP A 1 98 ? 12.110 1.113 -21.517 1.00 92.56 98 TRP A CA 1
ATOM 704 C C . TRP A 1 98 ? 12.925 2.259 -22.082 1.00 92.56 98 TRP A C 1
ATOM 706 O O . TRP A 1 98 ? 12.987 3.337 -21.491 1.00 92.56 98 TRP A O 1
ATOM 716 N N . ILE A 1 99 ? 13.460 2.064 -23.281 1.00 88.56 99 ILE A N 1
ATOM 717 C CA . ILE A 1 99 ? 14.075 3.136 -24.059 1.00 88.56 99 ILE A CA 1
ATOM 718 C C . ILE A 1 99 ? 13.045 3.627 -25.077 1.00 88.56 99 ILE A C 1
ATOM 720 O O . ILE A 1 99 ? 12.732 2.947 -26.055 1.00 88.56 99 ILE A O 1
ATOM 724 N N . GLY A 1 100 ? 12.495 4.814 -24.831 1.00 81.75 100 GLY A N 1
ATOM 725 C CA . GLY A 1 100 ? 11.542 5.470 -25.718 1.00 81.75 100 GLY A CA 1
ATOM 726 C C . GLY A 1 100 ? 12.193 6.029 -26.985 1.00 81.75 100 GLY A C 1
ATOM 727 O O . GLY A 1 100 ? 13.413 6.206 -27.085 1.00 81.75 100 GLY A O 1
ATOM 728 N N . SER A 1 101 ? 11.361 6.369 -27.971 1.00 74.75 101 SER A N 1
ATOM 729 C CA . SER A 1 101 ? 11.813 7.045 -29.189 1.00 74.75 101 SER A CA 1
ATOM 730 C C . SER A 1 101 ? 12.442 8.397 -28.835 1.00 74.75 101 SER A C 1
ATOM 732 O O . SER A 1 101 ? 11.751 9.293 -28.354 1.00 74.75 101 SER A O 1
ATOM 734 N N . GLY A 1 102 ? 13.751 8.530 -29.060 1.00 81.00 102 GLY A N 1
ATOM 735 C CA . GLY A 1 102 ? 14.536 9.707 -28.665 1.00 81.00 102 GLY A CA 1
ATOM 736 C C . GLY A 1 102 ? 15.549 9.457 -27.544 1.00 81.00 102 GLY A C 1
ATOM 737 O O . GLY A 1 102 ? 16.215 10.400 -27.132 1.00 81.00 102 GLY A O 1
ATOM 738 N N . GLY A 1 103 ? 15.693 8.215 -27.063 1.00 82.88 103 GLY A N 1
ATOM 739 C CA . GLY A 1 103 ? 16.693 7.851 -26.049 1.00 82.88 103 GLY A CA 1
ATOM 740 C C . GLY A 1 103 ? 16.288 8.198 -24.615 1.00 82.88 103 GLY A C 1
ATOM 741 O O . GLY A 1 103 ? 17.113 8.122 -23.711 1.00 82.88 103 GLY A O 1
ATOM 742 N N . VAL A 1 104 ? 15.025 8.577 -24.399 1.00 86.12 104 VAL A N 1
ATOM 743 C CA . VAL A 1 104 ? 14.477 8.816 -23.061 1.00 86.12 104 VAL A CA 1
ATOM 744 C C . VAL A 1 104 ? 14.189 7.473 -22.404 1.00 86.12 104 VAL A C 1
ATOM 746 O O . VAL A 1 104 ? 13.403 6.686 -22.930 1.00 86.12 104 VAL A O 1
ATOM 749 N N . GLN A 1 105 ? 14.810 7.225 -21.255 1.00 87.25 105 GLN A N 1
ATOM 750 C CA . GLN A 1 105 ? 14.546 6.040 -20.454 1.00 87.25 105 GLN A CA 1
ATOM 751 C C . GLN A 1 105 ? 13.343 6.282 -19.538 1.00 87.25 105 GLN A C 1
ATOM 753 O O . GLN A 1 105 ? 13.262 7.303 -18.858 1.00 87.25 105 GLN A O 1
ATOM 758 N N . THR A 1 106 ? 12.396 5.352 -19.537 1.00 89.38 106 THR A N 1
ATOM 759 C CA . THR A 1 106 ? 11.290 5.303 -18.574 1.00 89.38 106 THR A CA 1
ATOM 760 C C . THR A 1 106 ? 11.541 4.142 -17.634 1.00 89.38 106 THR A C 1
ATOM 762 O O . THR A 1 106 ? 11.833 3.052 -18.111 1.00 89.38 106 THR A O 1
ATOM 765 N N . ASN A 1 107 ? 11.423 4.375 -16.329 1.00 90.00 107 ASN A N 1
ATOM 766 C CA . ASN A 1 107 ? 11.577 3.352 -15.300 1.00 90.00 107 ASN A CA 1
ATOM 767 C C . ASN A 1 107 ? 10.259 3.225 -14.531 1.00 90.00 107 ASN A C 1
ATOM 769 O O . ASN A 1 107 ? 9.696 4.232 -14.102 1.00 90.00 107 ASN A O 1
ATOM 773 N N . VAL A 1 108 ? 9.786 2.000 -14.346 1.00 90.00 108 VAL A N 1
ATOM 774 C CA . VAL A 1 108 ? 8.629 1.656 -13.513 1.00 90.00 108 VAL A CA 1
ATOM 775 C C . VAL A 1 108 ? 9.112 0.688 -12.449 1.00 90.00 108 VAL A C 1
ATOM 777 O O . VAL A 1 108 ? 9.806 -0.277 -12.747 1.00 90.00 108 VAL A O 1
ATOM 780 N N . SER A 1 109 ? 8.762 0.957 -11.199 1.00 89.81 109 SER A N 1
ATOM 781 C CA . SER A 1 109 ? 9.172 0.161 -10.048 1.00 89.81 109 SER A CA 1
ATOM 782 C C . SER A 1 109 ? 7.934 -0.426 -9.394 1.00 89.81 109 SER A C 1
ATOM 784 O O . SER A 1 109 ? 7.050 0.332 -9.015 1.00 89.81 109 SER A O 1
ATOM 786 N N . TYR A 1 110 ? 7.914 -1.744 -9.215 1.00 91.00 110 TYR A N 1
ATOM 787 C CA . TYR A 1 110 ? 6.965 -2.428 -8.344 1.00 91.00 110 TYR A CA 1
ATOM 788 C C . TYR A 1 110 ? 7.597 -2.529 -6.958 1.00 91.00 110 TYR A C 1
ATOM 790 O O . TYR A 1 110 ? 8.587 -3.245 -6.769 1.00 91.00 110 TYR A O 1
ATOM 798 N N . HIS A 1 111 ? 7.058 -1.790 -5.995 1.00 88.94 111 HIS A N 1
ATOM 799 C CA . HIS A 1 111 ? 7.653 -1.618 -4.675 1.00 88.94 111 HIS A CA 1
ATOM 800 C C . HIS A 1 111 ? 6.658 -2.009 -3.585 1.00 88.94 111 HIS A C 1
ATOM 802 O O . HIS A 1 111 ? 5.472 -1.711 -3.684 1.00 88.94 111 HIS A O 1
ATOM 808 N N . PHE A 1 112 ? 7.119 -2.675 -2.528 1.00 89.44 112 PHE A N 1
ATOM 809 C CA . PHE A 1 112 ? 6.263 -2.960 -1.378 1.00 89.44 112 PHE A CA 1
ATOM 810 C C . PHE A 1 112 ? 6.744 -2.210 -0.145 1.00 89.44 112 PHE A C 1
ATOM 812 O O . PHE A 1 112 ? 7.937 -2.174 0.146 1.00 89.44 112 PHE A O 1
ATOM 819 N N . THR A 1 113 ? 5.803 -1.657 0.611 1.00 88.50 113 THR A N 1
ATOM 820 C CA . THR A 1 113 ? 6.051 -0.920 1.852 1.00 88.50 113 THR A CA 1
ATOM 821 C C . THR A 1 113 ? 5.257 -1.545 2.997 1.00 88.50 113 THR A C 1
ATOM 823 O O . THR A 1 113 ? 4.171 -2.082 2.759 1.00 88.50 113 THR A O 1
ATOM 826 N N . PRO A 1 114 ? 5.764 -1.557 4.240 1.00 85.19 114 PRO A N 1
ATOM 827 C CA . PRO A 1 114 ? 4.932 -1.914 5.381 1.00 85.19 114 PRO A CA 1
ATOM 828 C C . PRO A 1 114 ? 3.765 -0.924 5.517 1.00 85.19 114 PRO A C 1
ATOM 830 O O . PRO A 1 114 ? 3.964 0.289 5.488 1.00 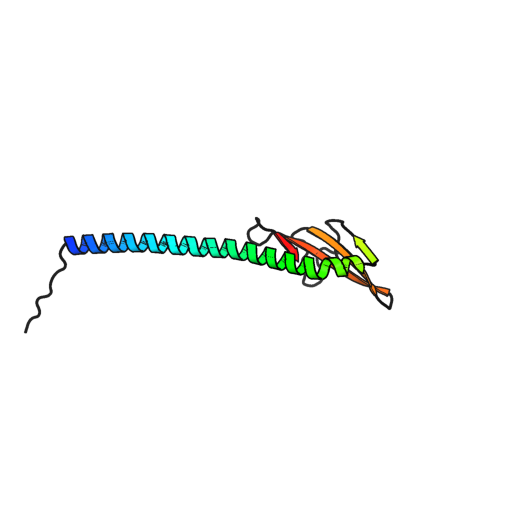85.19 114 PRO A O 1
ATOM 833 N N . SER A 1 115 ? 2.552 -1.443 5.702 1.00 80.12 115 SER A N 1
ATOM 834 C CA . SER A 1 115 ? 1.391 -0.622 6.048 1.00 80.12 115 SER A CA 1
ATOM 835 C C . SER A 1 115 ? 1.590 0.022 7.426 1.00 80.12 115 SER A C 1
ATOM 837 O O . SER A 1 115 ? 2.421 -0.419 8.228 1.00 80.12 115 SER A O 1
ATOM 839 N N . GLY A 1 116 ? 0.802 1.054 7.744 1.00 74.12 116 GLY A N 1
ATOM 840 C CA . GLY A 1 116 ? 0.886 1.787 9.015 1.00 74.12 116 GLY A CA 1
ATOM 841 C C . GLY A 1 116 ? 0.684 0.920 10.271 1.00 74.12 116 GLY A C 1
ATOM 842 O O . GLY A 1 116 ? 1.027 1.347 11.372 1.00 74.12 116 GLY A O 1
ATOM 843 N N . ASP A 1 117 ? 0.167 -0.303 10.115 1.00 72.81 117 ASP A N 1
ATOM 844 C CA . ASP A 1 117 ? 0.019 -1.308 11.174 1.00 72.81 117 ASP A CA 1
ATOM 845 C C . ASP A 1 117 ? 1.307 -2.107 11.482 1.00 72.81 117 ASP A C 1
ATOM 847 O O . ASP A 1 117 ? 1.368 -2.815 12.493 1.00 72.81 117 ASP A O 1
ATOM 851 N N . GLY A 1 118 ? 2.330 -2.015 10.621 1.00 73.31 118 GLY A N 1
ATOM 852 C CA . GLY A 1 118 ? 3.601 -2.739 10.709 1.00 73.31 118 GLY A CA 1
ATOM 853 C C . GLY A 1 118 ? 3.496 -4.265 10.579 1.00 73.31 118 GLY A C 1
ATOM 854 O O . GLY A 1 118 ? 4.450 -4.972 10.906 1.00 73.31 118 GLY A O 1
ATOM 855 N N . ARG A 1 11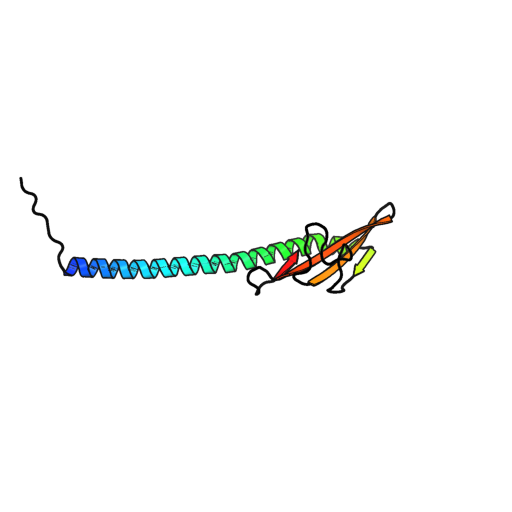9 ? 2.340 -4.795 10.165 1.00 71.38 119 ARG A N 1
ATOM 856 C CA . ARG A 1 119 ? 2.039 -6.237 10.082 1.00 71.38 119 ARG A CA 1
ATOM 857 C C . ARG A 1 119 ? 1.643 -6.681 8.685 1.00 71.38 119 ARG A C 1
ATOM 859 O O . ARG A 1 119 ? 1.766 -7.866 8.377 1.00 71.38 119 ARG A O 1
ATOM 866 N N . THR A 1 120 ? 1.153 -5.759 7.872 1.00 77.06 120 THR A N 1
ATOM 867 C CA . THR A 1 120 ? 0.793 -5.997 6.481 1.00 77.06 120 THR A CA 1
ATOM 868 C C . THR A 1 120 ? 1.719 -5.219 5.555 1.00 77.06 120 THR A C 1
ATOM 870 O O . THR A 1 120 ? 2.371 -4.259 5.962 1.00 77.06 120 THR A O 1
ATOM 873 N N . TYR A 1 121 ? 1.820 -5.677 4.310 1.00 81.81 121 TYR A N 1
ATOM 874 C CA . TYR A 1 121 ? 2.593 -5.012 3.268 1.00 81.81 121 TYR A CA 1
ATOM 875 C C . TYR A 1 121 ? 1.651 -4.540 2.171 1.00 81.81 121 TYR A C 1
ATOM 877 O O . TYR A 1 121 ? 0.698 -5.237 1.819 1.00 81.81 121 TYR A O 1
ATOM 885 N N . GLU A 1 122 ? 1.940 -3.366 1.634 1.00 83.62 122 GLU A N 1
ATOM 886 C CA . GLU A 1 122 ? 1.193 -2.739 0.555 1.00 83.62 122 GLU A CA 1
ATOM 887 C C . GLU A 1 122 ? 2.084 -2.651 -0.673 1.00 83.62 122 GLU A C 1
ATOM 889 O O . GLU A 1 122 ? 3.256 -2.293 -0.561 1.00 83.62 122 GLU A O 1
ATOM 894 N N . LEU A 1 123 ? 1.527 -2.984 -1.833 1.00 83.06 123 LEU A N 1
ATOM 895 C CA . LEU A 1 123 ? 2.204 -2.847 -3.117 1.00 83.06 123 LEU A CA 1
ATOM 896 C C . LEU A 1 123 ? 1.844 -1.498 -3.737 1.00 83.06 123 LEU A C 1
ATOM 898 O O . LEU A 1 123 ? 0.664 -1.139 -3.789 1.00 83.06 123 LEU A O 1
ATOM 902 N N . TRP A 1 124 ? 2.867 -0.801 -4.217 1.00 68.94 124 TRP A N 1
ATOM 903 C CA . TRP A 1 124 ? 2.814 0.506 -4.857 1.00 68.94 124 TRP A CA 1
ATOM 904 C C . TRP A 1 124 ? 3.569 0.486 -6.185 1.00 68.94 124 TRP A C 1
ATOM 906 O O . TRP A 1 124 ? 4.600 -0.227 -6.285 1.00 68.94 124 TRP A O 1
#